Protein AF-A0A1B6NUU3-F1 (afdb_monomer)

Sequence (135 aa):
MLVIASWGSYQLFSDRASFIHIGAILGTVMVGNVFFGIMPAQRALVDCVRRGEKPGKEVAELALQAKNRSLMNNYFTLPLIFTMISNHYPMMYAHEKGWLVLVFVGVITATARHYFNQKHLGHKKPRYLVIPAIL

Mean predicted aligned error: 6.89 Å

Solvent-accessible surface area (backbone atoms only — not comparable to full-atom values): 7144 Å² total; per-residue (Å²): 108,69,61,61,52,36,52,54,30,52,77,75,37,55,50,68,53,26,41,46,51,52,26,46,53,51,50,52,53,42,50,47,39,38,65,78,36,32,49,58,26,51,52,52,51,52,53,25,56,76,69,74,45,78,74,51,72,68,52,49,51,36,42,51,53,21,48,53,44,50,53,52,40,56,40,44,48,53,38,34,52,46,33,64,56,42,75,81,37,56,90,60,27,76,49,102,61,22,51,52,49,56,42,52,51,34,52,38,38,30,36,50,42,50,37,52,57,38,43,77,72,70,46,84,58,68,65,43,57,50,57,57,72,76,107

Nearest PDB structures (foldseek):
  5eiu-assembly1_D  TM=4.416E-01  e=8.427E+00  Macaca mulatta
  5f7t-assembly4_L  TM=4.240E-01  e=8.427E+00  Macaca mulatta
  9ija-assembly1_R  TM=3.083E-01  e=4.459E+00  Homo sapiens

InterPro domains:
  IPR010389 Urate oxidase N-terminal [PF06181] (1-133)

pLDDT: mean 85.39, std 11.31, range [49.19, 97.88]

Structure (mmCIF, N/CA/C/O backbone):
data_AF-A0A1B6NUU3-F1
#
_entry.id   AF-A0A1B6NUU3-F1
#
loop_
_atom_site.group_PDB
_atom_site.id
_atom_site.type_symbol
_atom_site.label_atom_id
_atom_site.label_alt_id
_atom_site.label_comp_id
_atom_site.label_asym_id
_atom_site.label_entity_id
_atom_site.label_seq_id
_atom_site.pdbx_PDB_ins_code
_atom_site.Cartn_x
_atom_site.Cartn_y
_atom_site.Cartn_z
_atom_site.occupancy
_atom_site.B_iso_or_equiv
_atom_site.auth_seq_id
_atom_site.auth_comp_id
_atom_site.auth_asym_id
_atom_site.auth_atom_id
_atom_site.pdbx_PDB_model_num
ATOM 1 N N . MET A 1 1 ? -4.339 2.999 -11.392 1.00 60.91 1 MET A N 1
ATOM 2 C CA . MET A 1 1 ? -3.146 3.706 -10.870 1.00 60.91 1 MET A CA 1
ATOM 3 C C . MET A 1 1 ? -1.850 2.950 -11.123 1.00 60.91 1 MET A C 1
ATOM 5 O O . MET A 1 1 ? -0.994 3.519 -11.776 1.00 60.91 1 MET A O 1
ATOM 9 N N . LEU A 1 2 ? -1.707 1.690 -10.689 1.00 67.81 2 LEU A N 1
ATOM 10 C CA . LEU A 1 2 ? -0.431 0.956 -10.775 1.00 67.81 2 LEU A CA 1
ATOM 11 C C . LEU A 1 2 ? 0.120 0.819 -12.211 1.00 67.81 2 LEU A C 1
ATOM 13 O O . LEU A 1 2 ? 1.309 1.007 -12.417 1.00 67.81 2 LEU A O 1
ATOM 17 N N . VAL A 1 3 ? -0.747 0.607 -13.210 1.00 73.88 3 VAL A N 1
ATOM 18 C CA . VAL A 1 3 ? -0.364 0.548 -14.638 1.00 73.88 3 VAL A CA 1
ATOM 19 C C . VAL A 1 3 ? 0.184 1.886 -15.148 1.00 73.88 3 VAL A C 1
ATOM 21 O O . VAL A 1 3 ? 1.282 1.932 -15.686 1.00 73.88 3 VAL A O 1
ATOM 24 N N . ILE A 1 4 ? -0.552 2.982 -14.929 1.00 75.69 4 ILE A N 1
ATOM 25 C CA . ILE A 1 4 ? -0.165 4.331 -15.379 1.00 75.69 4 ILE A CA 1
ATOM 26 C C . ILE A 1 4 ? 1.120 4.785 -14.682 1.00 75.69 4 ILE A C 1
ATOM 28 O O . ILE A 1 4 ? 2.013 5.315 -15.333 1.00 75.69 4 ILE A O 1
ATOM 32 N N . ALA A 1 5 ? 1.233 4.540 -13.374 1.00 71.69 5 ALA A N 1
ATOM 33 C CA . ALA A 1 5 ? 2.426 4.877 -12.607 1.00 71.69 5 ALA A CA 1
ATOM 34 C C . ALA A 1 5 ? 3.646 4.064 -13.073 1.00 71.69 5 ALA A C 1
ATOM 36 O O . ALA A 1 5 ? 4.718 4.635 -13.243 1.00 71.69 5 ALA A O 1
ATOM 37 N N . SER A 1 6 ? 3.485 2.758 -13.324 1.00 67.50 6 SER A N 1
ATOM 38 C CA . SER A 1 6 ? 4.589 1.893 -13.771 1.00 67.50 6 SER A CA 1
ATOM 39 C C . SER A 1 6 ? 5.071 2.266 -15.171 1.00 67.50 6 SER A C 1
ATOM 41 O O . SER A 1 6 ? 6.273 2.397 -15.380 1.00 67.50 6 SER A O 1
ATOM 43 N N . TRP A 1 7 ? 4.144 2.495 -16.108 1.00 78.25 7 TRP A N 1
ATOM 44 C CA . TRP A 1 7 ? 4.480 2.950 -17.457 1.00 78.25 7 TRP A CA 1
ATOM 45 C C . TRP A 1 7 ? 5.136 4.334 -17.428 1.00 78.25 7 TRP A C 1
ATOM 47 O O . TRP A 1 7 ? 6.228 4.503 -17.957 1.00 78.25 7 TRP A O 1
ATOM 57 N N . GLY A 1 8 ? 4.525 5.304 -16.740 1.00 68.94 8 GLY A N 1
ATOM 58 C CA . GLY A 1 8 ? 5.068 6.660 -16.638 1.00 68.94 8 GLY A CA 1
ATOM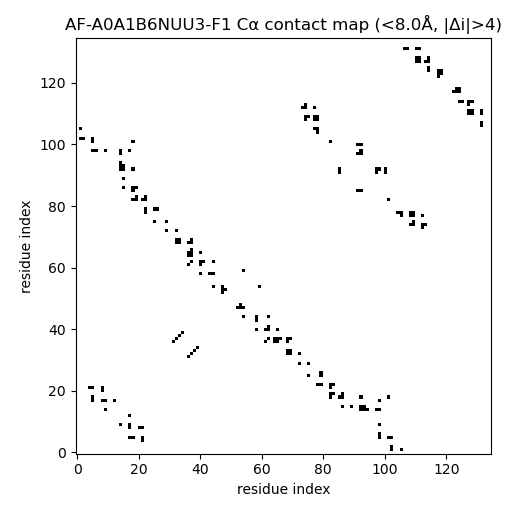 59 C C . GLY A 1 8 ? 6.452 6.702 -15.992 1.00 68.94 8 GLY A C 1
ATOM 60 O O . GLY A 1 8 ? 7.314 7.444 -16.449 1.00 68.94 8 GLY A O 1
ATOM 61 N N . SER A 1 9 ? 6.703 5.866 -14.982 1.00 65.62 9 SER A N 1
ATOM 62 C CA . SER A 1 9 ? 8.022 5.784 -14.361 1.00 65.62 9 SER A CA 1
ATOM 63 C C . SER A 1 9 ? 9.079 5.238 -15.322 1.00 65.62 9 SER A C 1
ATOM 65 O O . SER A 1 9 ? 10.160 5.810 -15.392 1.00 65.62 9 SER A O 1
ATOM 67 N N . TYR A 1 10 ? 8.763 4.195 -16.097 1.00 72.56 10 TYR A N 1
ATOM 68 C CA . TYR A 1 10 ? 9.698 3.620 -17.076 1.00 72.56 10 TYR A CA 1
ATOM 69 C C . TYR A 1 10 ? 10.051 4.581 -18.218 1.00 72.56 10 TYR A C 1
ATOM 71 O O . TYR A 1 10 ? 11.132 4.483 -18.784 1.00 72.56 10 TYR A O 1
ATOM 79 N N . GLN A 1 11 ? 9.170 5.535 -18.534 1.00 75.88 11 GLN A N 1
ATOM 80 C CA . GLN A 1 11 ? 9.451 6.574 -19.532 1.00 75.88 11 GLN A CA 1
ATOM 81 C C . GLN A 1 11 ? 10.341 7.703 -18.987 1.00 75.88 11 GLN A C 1
ATOM 83 O O . GLN A 1 11 ? 10.962 8.422 -19.766 1.00 75.88 11 GLN A O 1
ATOM 88 N N . LEU A 1 12 ? 10.374 7.893 -17.665 1.00 71.12 12 LEU A N 1
ATOM 89 C CA . LEU A 1 12 ? 11.024 9.034 -17.010 1.00 71.12 12 LEU A CA 1
ATOM 90 C C . LEU A 1 12 ? 12.313 8.660 -16.270 1.00 71.12 12 LEU A C 1
ATOM 92 O O . LEU A 1 12 ? 13.154 9.525 -16.027 1.00 71.12 12 LEU A O 1
ATOM 96 N N . PHE A 1 13 ? 12.473 7.393 -15.894 1.00 77.25 13 PHE A N 1
ATOM 97 C CA . PHE A 1 13 ? 13.545 6.917 -15.030 1.00 77.25 13 PHE A CA 1
ATOM 98 C C . PHE A 1 13 ? 14.158 5.620 -15.559 1.00 77.25 13 PHE A C 1
ATOM 100 O O . PHE A 1 13 ? 13.532 4.876 -16.306 1.00 77.25 13 PHE A O 1
ATOM 107 N N . SER A 1 14 ? 15.376 5.306 -15.108 1.00 79.75 14 SER A N 1
ATOM 108 C CA . SER A 1 14 ? 15.988 4.002 -15.376 1.00 79.75 14 SER A CA 1
ATOM 109 C C . SER A 1 14 ? 15.158 2.858 -14.781 1.00 79.75 14 SER A C 1
ATOM 111 O O . SER A 1 14 ? 14.453 3.041 -13.784 1.00 79.75 14 SER A O 1
ATOM 113 N N . ASP A 1 15 ? 15.280 1.658 -15.349 1.00 81.38 15 ASP A N 1
ATOM 114 C CA . ASP A 1 15 ? 14.506 0.471 -14.955 1.00 81.38 15 ASP A CA 1
ATOM 115 C C . ASP A 1 15 ? 14.496 0.232 -13.436 1.00 81.38 15 ASP A C 1
ATOM 117 O O . ASP A 1 15 ? 13.450 0.048 -12.808 1.00 81.38 15 ASP A O 1
ATOM 121 N N . ARG A 1 16 ? 15.680 0.323 -12.815 1.00 83.38 16 ARG A N 1
ATOM 122 C CA . ARG A 1 16 ? 15.849 0.192 -11.363 1.00 83.38 16 ARG A CA 1
ATOM 123 C C . ARG A 1 16 ? 15.140 1.308 -10.604 1.00 83.38 16 ARG A C 1
ATOM 125 O O . ARG A 1 16 ? 14.450 1.053 -9.618 1.00 83.38 16 ARG A O 1
ATOM 132 N N . ALA A 1 17 ? 15.331 2.550 -11.043 1.00 83.88 17 ALA A N 1
ATOM 133 C CA . ALA A 1 17 ? 14.714 3.701 -10.404 1.00 83.88 17 ALA A CA 1
ATOM 134 C C . ALA A 1 17 ? 13.187 3.606 -10.480 1.00 83.88 17 ALA A C 1
ATOM 136 O O . ALA A 1 17 ? 12.519 3.974 -9.516 1.00 83.88 17 ALA A O 1
ATOM 137 N N . SER A 1 18 ? 12.633 3.028 -11.545 1.00 84.00 18 SER A N 1
ATOM 138 C CA . SER A 1 18 ? 11.192 2.852 -11.675 1.00 84.00 18 SER A CA 1
ATOM 139 C C . SER A 1 18 ? 10.578 1.957 -10.605 1.00 84.00 18 SER A C 1
ATOM 141 O O . SER A 1 18 ? 9.588 2.332 -9.976 1.00 84.00 18 SER A O 1
ATOM 143 N N . PHE A 1 19 ? 11.193 0.812 -10.315 1.00 87.00 19 PHE A N 1
ATOM 144 C CA . PHE A 1 19 ? 10.726 -0.066 -9.238 1.00 87.00 19 PHE A CA 1
ATOM 145 C C . PHE A 1 19 ? 10.830 0.604 -7.862 1.00 87.00 19 PHE A C 1
ATOM 147 O O . PHE A 1 19 ? 9.905 0.493 -7.054 1.00 87.00 19 PHE A O 1
ATOM 154 N N . ILE A 1 20 ? 11.916 1.347 -7.613 1.00 89.75 20 ILE A N 1
ATOM 155 C CA . ILE A 1 20 ? 12.113 2.094 -6.362 1.00 89.75 20 ILE A CA 1
ATOM 156 C C . ILE A 1 20 ? 11.026 3.158 -6.182 1.00 89.75 20 ILE A C 1
ATOM 158 O O . ILE A 1 20 ? 10.445 3.247 -5.102 1.00 89.75 20 ILE A O 1
ATOM 162 N N . HIS A 1 21 ? 10.709 3.936 -7.221 1.00 89.69 21 HIS A N 1
ATOM 163 C CA . HIS A 1 21 ? 9.686 4.982 -7.138 1.00 89.69 21 HIS A CA 1
ATOM 164 C C . HIS A 1 21 ? 8.288 4.404 -6.914 1.00 89.69 21 HIS A C 1
ATOM 166 O O . HIS A 1 21 ? 7.531 4.937 -6.103 1.00 89.69 21 HIS A O 1
ATOM 172 N N . ILE A 1 22 ? 7.947 3.287 -7.563 1.00 88.81 22 ILE A N 1
ATOM 173 C CA . ILE A 1 22 ? 6.661 2.621 -7.320 1.00 88.81 22 ILE A CA 1
ATOM 174 C C . ILE A 1 22 ? 6.582 2.095 -5.887 1.00 88.81 22 ILE A C 1
ATOM 176 O O . ILE A 1 22 ? 5.574 2.325 -5.213 1.00 88.81 22 ILE A O 1
ATOM 180 N N . GLY A 1 23 ? 7.648 1.462 -5.391 1.00 91.31 23 GLY A N 1
ATOM 181 C CA . GLY A 1 23 ? 7.736 1.048 -3.991 1.00 91.31 23 GLY A CA 1
ATOM 182 C C . GLY A 1 23 ? 7.597 2.227 -3.026 1.00 91.31 23 GLY A C 1
ATOM 183 O O . GLY A 1 23 ? 6.824 2.156 -2.070 1.00 91.31 23 GLY A O 1
ATOM 184 N N . ALA A 1 24 ? 8.264 3.347 -3.312 1.00 93.00 24 ALA A N 1
ATOM 185 C CA . ALA A 1 24 ? 8.169 4.565 -2.516 1.00 93.00 24 ALA A CA 1
ATOM 186 C C . ALA A 1 24 ? 6.738 5.122 -2.490 1.00 93.00 24 ALA A C 1
ATOM 188 O O . ALA A 1 24 ? 6.219 5.384 -1.410 1.00 93.00 24 ALA A O 1
ATOM 189 N N . ILE A 1 25 ? 6.056 5.217 -3.637 1.00 92.94 25 ILE A N 1
ATOM 190 C CA . ILE A 1 25 ? 4.660 5.680 -3.714 1.00 92.94 25 ILE A CA 1
ATOM 191 C C . ILE A 1 25 ? 3.739 4.781 -2.880 1.00 92.94 25 ILE A C 1
ATOM 193 O O .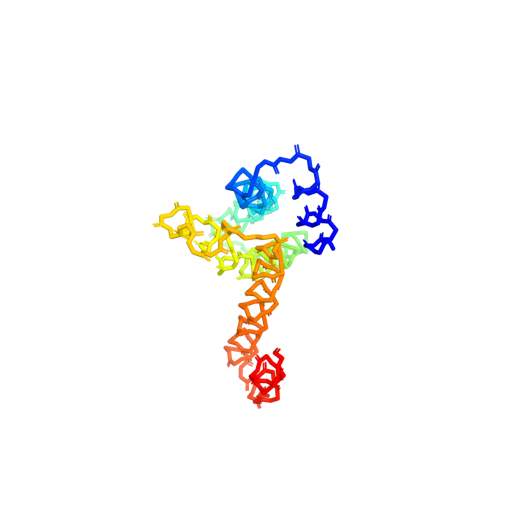 ILE A 1 25 ? 2.943 5.285 -2.082 1.00 92.94 25 ILE A O 1
ATOM 197 N N . LEU A 1 26 ? 3.853 3.456 -3.031 1.00 92.94 26 LEU A N 1
ATOM 198 C CA . LEU A 1 26 ? 3.063 2.500 -2.249 1.00 92.94 26 LEU A CA 1
ATOM 199 C C . LEU A 1 26 ? 3.323 2.669 -0.747 1.00 92.94 26 LEU A C 1
ATOM 201 O O . LEU A 1 26 ? 2.374 2.774 0.033 1.00 92.94 26 LEU A O 1
ATOM 205 N N . GLY A 1 27 ? 4.594 2.756 -0.350 1.00 94.88 27 GLY A N 1
ATOM 206 C CA . GLY A 1 27 ? 5.006 2.971 1.035 1.00 94.88 27 GLY A CA 1
ATOM 207 C C . GLY A 1 27 ? 4.472 4.282 1.613 1.00 94.88 27 GLY A C 1
ATOM 208 O O . GLY A 1 27 ? 3.893 4.284 2.699 1.00 94.88 27 GLY A O 1
ATOM 209 N N . THR A 1 28 ? 4.577 5.387 0.875 1.00 96.50 28 THR A N 1
ATOM 210 C CA . THR A 1 28 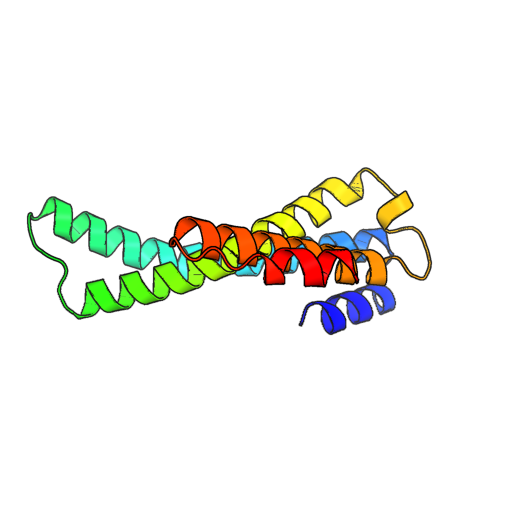? 4.067 6.700 1.291 1.00 96.50 28 THR A CA 1
ATOM 211 C C . THR A 1 28 ? 2.557 6.675 1.504 1.00 96.50 28 THR A C 1
ATOM 213 O O . THR A 1 28 ? 2.079 7.153 2.534 1.00 96.50 28 THR A O 1
ATOM 216 N N . VAL A 1 29 ? 1.794 6.071 0.587 1.00 95.62 29 VAL A N 1
ATOM 217 C CA . VAL A 1 29 ? 0.339 5.918 0.752 1.00 95.62 29 VAL A CA 1
ATOM 218 C C . VAL A 1 29 ? 0.021 5.061 1.981 1.00 95.62 29 VAL A C 1
ATOM 220 O O . VAL A 1 29 ? -0.866 5.414 2.763 1.00 95.62 29 VAL A O 1
ATOM 223 N N . MET A 1 30 ? 0.761 3.967 2.196 1.00 96.94 30 MET A N 1
ATOM 224 C CA . MET A 1 30 ? 0.570 3.100 3.362 1.00 96.94 30 MET A CA 1
ATOM 225 C C . MET A 1 30 ? 0.829 3.830 4.681 1.00 96.94 30 MET A C 1
ATOM 227 O O . MET A 1 30 ? 0.008 3.728 5.599 1.00 96.94 30 MET A O 1
ATOM 231 N N . VAL A 1 31 ? 1.920 4.592 4.769 1.00 97.44 31 VAL A N 1
ATOM 232 C CA . VAL A 1 31 ? 2.252 5.410 5.943 1.00 97.44 31 VAL A CA 1
ATOM 233 C C . VAL A 1 31 ? 1.207 6.505 6.153 1.00 97.44 31 VAL A C 1
ATOM 235 O O . VAL A 1 31 ? 0.731 6.678 7.274 1.00 97.44 31 VAL A O 1
ATOM 238 N N . GLY A 1 32 ? 0.768 7.184 5.089 1.00 97.25 32 GLY A N 1
ATOM 239 C CA . GLY A 1 32 ? -0.291 8.193 5.163 1.00 97.25 32 GLY A CA 1
ATOM 240 C C . GLY A 1 32 ? -1.607 7.631 5.710 1.00 97.25 32 GLY A C 1
ATOM 241 O O . GLY A 1 32 ? -2.234 8.236 6.579 1.00 97.25 32 GLY A O 1
ATOM 242 N N . ASN A 1 33 ? -2.001 6.428 5.287 1.00 97.25 33 ASN A N 1
ATOM 243 C CA . ASN A 1 33 ? -3.175 5.746 5.837 1.00 97.25 33 ASN A CA 1
ATOM 244 C C . ASN A 1 33 ? -3.060 5.459 7.333 1.00 97.25 33 ASN A C 1
ATOM 246 O O . ASN A 1 33 ? -4.052 5.584 8.058 1.00 97.25 33 ASN A O 1
ATOM 250 N N . VAL A 1 34 ? -1.866 5.073 7.787 1.00 97.75 34 VAL A N 1
ATOM 251 C CA . VAL A 1 34 ? -1.607 4.815 9.204 1.00 97.75 34 VAL A CA 1
ATOM 252 C C . VAL A 1 34 ? -1.676 6.111 9.997 1.00 97.75 34 VAL A C 1
ATOM 254 O O . VAL A 1 34 ? -2.433 6.193 10.962 1.00 97.75 34 VAL A O 1
ATOM 257 N N . PHE A 1 35 ? -0.933 7.126 9.567 1.00 97.88 35 PHE A N 1
ATOM 258 C CA . PHE A 1 35 ? -0.764 8.368 10.309 1.00 97.88 35 PHE A CA 1
ATOM 259 C C . PHE A 1 35 ? -2.060 9.186 10.400 1.00 97.88 35 PHE A C 1
ATOM 261 O O . PHE A 1 35 ? -2.432 9.613 11.490 1.00 97.88 35 PHE A O 1
ATOM 268 N N . PHE A 1 36 ? -2.780 9.354 9.286 1.00 96.38 36 PHE A N 1
ATOM 269 C CA . PHE A 1 36 ? -3.974 10.208 9.230 1.00 96.38 36 PHE A CA 1
ATOM 270 C C . PHE A 1 36 ? -5.291 9.481 9.527 1.00 96.38 36 PHE A C 1
ATOM 272 O O . PHE A 1 36 ? -6.300 10.136 9.763 1.00 96.38 36 PHE A O 1
ATOM 279 N N . GLY A 1 37 ? -5.320 8.146 9.480 1.00 95.31 37 GLY A N 1
ATOM 280 C CA . GLY A 1 37 ? -6.558 7.375 9.635 1.00 95.31 37 GLY A CA 1
ATOM 281 C C . GLY A 1 37 ? -6.514 6.363 10.772 1.00 95.31 37 GLY A C 1
ATOM 282 O O . GLY A 1 37 ? -7.319 6.429 11.698 1.00 95.31 37 GLY A O 1
ATOM 283 N N . ILE A 1 38 ? -5.575 5.416 10.709 1.00 97.50 38 ILE A N 1
ATOM 284 C CA . ILE A 1 38 ? -5.547 4.276 11.640 1.00 97.50 38 ILE A CA 1
ATOM 285 C C . ILE A 1 38 ? -5.146 4.718 13.051 1.00 97.50 38 ILE A C 1
ATOM 287 O O . ILE A 1 38 ? -5.816 4.353 14.013 1.00 97.50 38 ILE A O 1
ATOM 291 N N . MET A 1 39 ? -4.096 5.531 13.185 1.00 97.75 39 MET A N 1
ATOM 292 C CA . MET A 1 39 ? -3.578 5.973 14.484 1.00 97.75 39 MET A CA 1
ATOM 293 C C . MET A 1 39 ? -4.5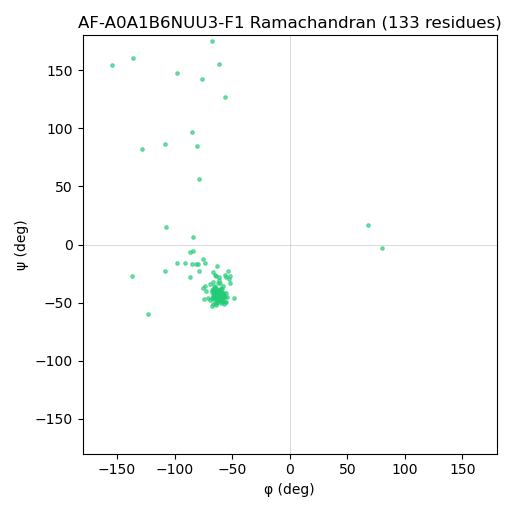83 6.812 15.292 1.00 97.75 39 MET A C 1
ATOM 295 O O . MET A 1 39 ? -4.765 6.505 16.472 1.00 97.75 39 MET A O 1
ATOM 299 N N . PRO A 1 40 ? -5.270 7.824 14.719 1.00 96.69 40 PRO A N 1
ATOM 300 C CA . PRO A 1 40 ? -6.305 8.566 15.440 1.00 96.69 40 PRO A CA 1
ATOM 301 C C . PRO A 1 40 ? -7.451 7.669 15.924 1.00 96.69 40 PRO A C 1
ATOM 303 O O . PRO A 1 40 ? -7.819 7.724 17.096 1.00 96.69 40 PRO A O 1
ATOM 306 N N . ALA A 1 41 ? -7.958 6.785 15.058 1.00 96.94 41 ALA A N 1
ATOM 307 C CA . ALA A 1 41 ? -9.025 5.853 15.418 1.00 96.94 41 ALA A CA 1
ATOM 308 C C . ALA A 1 41 ? -8.589 4.877 16.524 1.00 96.94 41 ALA A C 1
ATOM 310 O O . ALA A 1 41 ? -9.341 4.613 17.460 1.00 96.94 41 ALA A O 1
ATOM 311 N N . GLN A 1 42 ? -7.357 4.366 16.447 1.00 96.75 42 GLN A N 1
ATOM 312 C CA . GLN A 1 42 ? -6.814 3.448 17.443 1.00 96.75 42 GLN A CA 1
ATOM 313 C C . GLN A 1 42 ? -6.624 4.129 18.803 1.00 96.75 42 GLN A C 1
ATOM 315 O O . GLN A 1 42 ? -6.951 3.524 19.822 1.00 96.75 42 GLN A O 1
ATOM 320 N N . ARG A 1 43 ? -6.160 5.386 18.837 1.00 97.25 43 ARG A N 1
ATOM 321 C CA . ARG A 1 43 ? -6.078 6.176 20.079 1.00 97.25 43 ARG A CA 1
ATOM 322 C C . ARG A 1 43 ? -7.460 6.368 20.705 1.00 97.25 43 ARG A C 1
ATOM 324 O O . ARG A 1 43 ? -7.634 6.026 21.8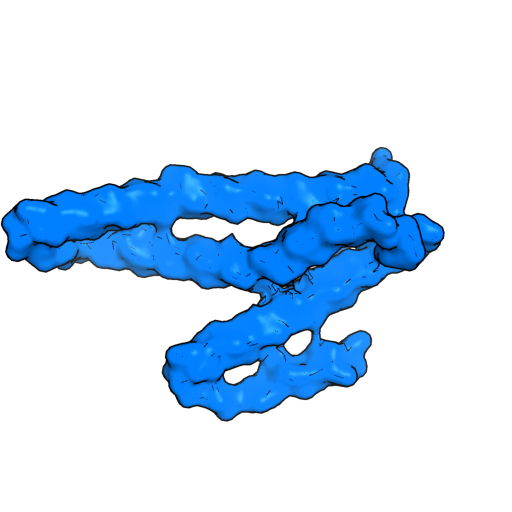68 1.00 97.25 43 ARG A O 1
ATOM 331 N N . ALA A 1 44 ? -8.453 6.781 19.913 1.00 96.06 44 ALA A N 1
ATOM 332 C CA . ALA A 1 44 ? -9.825 6.963 20.391 1.00 96.06 44 ALA A CA 1
ATOM 333 C C . ALA A 1 44 ? -10.431 5.669 20.972 1.00 96.06 44 ALA A C 1
ATOM 335 O O . ALA A 1 44 ? -11.050 5.696 22.036 1.00 96.06 44 ALA A O 1
ATOM 336 N N . LEU A 1 45 ? -10.206 4.521 20.320 1.00 95.81 45 LEU A N 1
ATOM 337 C CA . LEU A 1 45 ? -10.642 3.215 20.827 1.00 95.81 45 LEU A CA 1
ATOM 338 C C . LEU A 1 45 ? -9.953 2.843 22.147 1.00 95.81 45 LEU A C 1
ATOM 340 O O . LEU A 1 45 ? -10.622 2.400 23.080 1.00 95.81 45 LEU A O 1
ATOM 344 N N . VAL A 1 46 ? -8.632 3.030 22.238 1.00 96.69 46 VAL A N 1
ATOM 345 C CA . VAL A 1 46 ? -7.867 2.763 23.467 1.00 96.69 46 VAL A CA 1
ATOM 346 C C . VAL A 1 46 ? -8.350 3.653 24.613 1.00 96.69 46 VAL A C 1
ATOM 348 O O . VAL A 1 46 ? -8.483 3.170 25.736 1.00 96.69 46 VAL A O 1
ATOM 351 N N . ASP A 1 47 ? -8.681 4.915 24.345 1.00 97.19 47 ASP A N 1
ATOM 352 C CA . ASP A 1 47 ? -9.186 5.840 25.362 1.00 97.19 47 ASP A CA 1
ATOM 353 C C . ASP A 1 47 ? -10.597 5.475 25.850 1.00 97.19 47 ASP A C 1
ATOM 355 O O . ASP A 1 47 ? -10.897 5.645 27.032 1.00 97.19 47 ASP A O 1
ATOM 359 N N . CYS A 1 48 ? -11.472 4.939 24.990 1.00 95.56 48 CYS A N 1
ATOM 360 C CA . CYS A 1 48 ? -12.752 4.362 25.428 1.00 95.56 48 CYS A CA 1
ATOM 361 C C . CYS A 1 48 ? -12.534 3.152 26.349 1.00 95.56 48 CYS A C 1
ATOM 363 O O . CYS A 1 48 ? -13.112 3.094 27.433 1.00 95.56 48 CYS A O 1
ATOM 365 N N . VAL A 1 49 ? -11.640 2.229 25.969 1.00 95.56 49 VAL A N 1
ATOM 366 C CA . VAL A 1 49 ? -11.314 1.044 26.785 1.00 95.56 49 VAL A CA 1
ATOM 367 C C . VAL A 1 49 ? -10.732 1.445 28.141 1.00 95.56 49 VAL A C 1
ATOM 369 O O . VAL A 1 49 ? -11.137 0.895 29.162 1.00 95.56 49 VAL A O 1
ATOM 372 N N . ARG A 1 50 ? -9.835 2.438 28.178 1.00 96.69 50 ARG A N 1
ATOM 373 C CA . ARG A 1 50 ? -9.256 2.973 29.424 1.00 96.69 50 ARG A CA 1
ATOM 374 C C . ARG A 1 50 ? -10.301 3.568 30.363 1.00 96.69 50 ARG A C 1
ATOM 376 O O . ARG A 1 50 ? -10.140 3.471 31.573 1.00 96.69 50 ARG A O 1
ATOM 383 N N . ARG A 1 51 ? -11.358 4.165 29.811 1.00 96.00 51 ARG A N 1
ATOM 384 C CA . ARG A 1 51 ? -12.491 4.715 30.571 1.00 96.00 51 ARG A CA 1
ATOM 385 C C . ARG A 1 51 ? -13.546 3.666 30.937 1.00 96.00 51 ARG A C 1
ATOM 387 O O . ARG A 1 51 ? -14.484 3.987 31.653 1.00 96.00 51 ARG A O 1
ATOM 394 N N . GLY A 1 52 ? -13.414 2.425 30.461 1.00 95.00 52 GLY A N 1
ATOM 395 C CA . GLY A 1 52 ? -14.441 1.391 30.629 1.00 95.00 52 GLY A CA 1
ATOM 396 C C . GLY A 1 52 ? -15.723 1.671 29.836 1.00 95.00 52 GLY A C 1
ATOM 397 O O . GLY A 1 52 ? -16.767 1.082 30.108 1.00 95.00 52 GLY A O 1
ATOM 398 N N . GLU A 1 53 ? -15.657 2.566 28.851 1.00 94.19 53 GLU A N 1
ATOM 399 C CA . GLU A 1 53 ? -16.796 3.006 28.054 1.00 94.19 53 GLU A CA 1
ATOM 400 C C . GLU A 1 53 ? -16.857 2.254 26.724 1.00 94.19 53 GLU A C 1
ATOM 402 O O . GLU A 1 53 ? -15.841 1.907 26.112 1.00 94.19 53 GLU A O 1
ATOM 407 N N . LYS A 1 54 ? -18.076 2.034 26.226 1.00 92.88 54 LYS A N 1
ATOM 408 C CA . LYS A 1 54 ? -18.263 1.530 24.864 1.00 92.88 54 LYS A CA 1
ATOM 409 C C . LYS A 1 54 ? -18.037 2.667 23.859 1.00 92.88 54 LYS A C 1
ATOM 411 O O . LYS A 1 54 ? -18.470 3.787 24.123 1.00 92.88 54 LYS A O 1
ATOM 416 N N . PRO A 1 55 ? -17.419 2.396 22.694 1.00 91.88 55 PRO A N 1
ATOM 417 C CA . PRO A 1 55 ? -17.247 3.403 21.654 1.00 91.88 55 PRO A CA 1
ATOM 418 C C . PRO A 1 55 ? -18.593 4.009 21.237 1.00 91.88 55 PRO A C 1
ATOM 420 O O . PRO A 1 55 ? -19.521 3.281 20.880 1.00 91.88 55 PRO A O 1
ATOM 423 N N . GLY A 1 56 ? -18.689 5.339 21.268 1.00 94.31 56 GLY A N 1
ATOM 424 C CA . GLY A 1 56 ? -19.819 6.066 20.689 1.00 94.31 56 GLY A CA 1
ATOM 425 C C . GLY A 1 56 ? -19.853 5.955 19.159 1.00 94.31 56 GLY A C 1
ATOM 426 O O . GLY A 1 56 ? -18.934 5.414 18.540 1.00 94.31 56 GLY A O 1
ATOM 427 N N . LYS A 1 57 ? -20.903 6.504 18.532 1.00 94.44 57 LYS A N 1
ATOM 428 C CA . LYS A 1 57 ? -21.097 6.451 17.067 1.00 94.44 57 LYS A CA 1
ATOM 429 C C . LYS A 1 57 ? -19.891 6.995 16.291 1.00 94.44 57 LYS A C 1
ATOM 431 O O . LYS A 1 57 ? -19.409 6.331 15.383 1.00 94.44 57 LYS A O 1
ATOM 436 N N . GLU A 1 58 ? -19.356 8.138 16.711 1.00 93.56 58 GLU A N 1
ATOM 437 C CA . GLU A 1 58 ? -18.209 8.785 16.064 1.00 93.56 58 GLU A CA 1
ATOM 438 C C . GLU A 1 58 ? -16.940 7.914 16.102 1.00 93.56 58 GLU A C 1
ATOM 440 O O . GLU A 1 58 ? -16.288 7.691 15.083 1.00 93.56 58 GLU A O 1
ATOM 445 N N . VAL A 1 59 ? -16.618 7.332 17.264 1.00 93.81 59 VAL A N 1
ATOM 446 C CA . VAL A 1 59 ? -15.452 6.442 17.412 1.00 93.81 59 VAL A C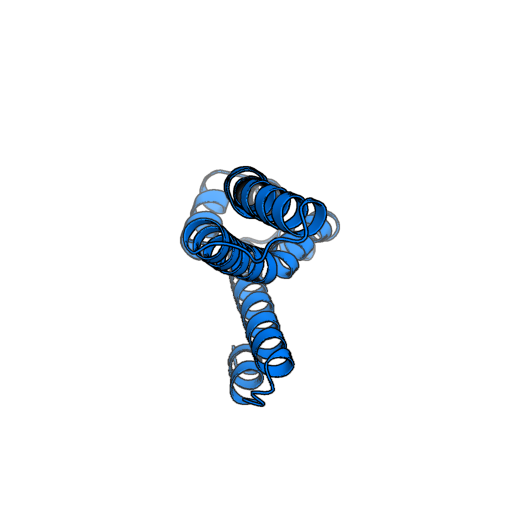A 1
ATOM 447 C C . VAL A 1 59 ? -15.637 5.158 16.597 1.00 93.81 59 VAL A C 1
ATOM 449 O O . VAL A 1 59 ? -14.678 4.651 16.012 1.00 93.81 59 VAL A O 1
ATOM 452 N N . ALA A 1 60 ? -16.865 4.640 16.510 1.00 92.56 60 ALA A N 1
ATOM 453 C CA . ALA A 1 60 ? -17.182 3.481 15.680 1.00 92.56 60 ALA A CA 1
ATOM 454 C C . ALA A 1 60 ? -17.023 3.775 14.175 1.00 92.56 60 ALA A C 1
ATOM 456 O O . ALA A 1 60 ? -16.492 2.938 13.440 1.00 92.56 60 ALA A O 1
ATOM 457 N N . GLU A 1 61 ? -17.420 4.962 13.715 1.00 94.50 61 GLU A N 1
ATOM 458 C CA . GLU A 1 61 ? -17.216 5.402 12.329 1.00 94.50 61 GLU A CA 1
ATOM 459 C C . GLU A 1 61 ? -15.727 5.555 11.995 1.00 94.50 61 GLU A C 1
ATOM 461 O O . GLU A 1 61 ? -15.266 5.021 10.979 1.00 94.50 61 GLU A O 1
ATOM 466 N N . LEU A 1 62 ? -14.947 6.186 12.881 1.00 93.88 62 LEU A N 1
ATOM 467 C CA . LEU A 1 62 ? -13.488 6.272 12.747 1.00 93.88 62 LEU A CA 1
ATOM 468 C C . LEU A 1 62 ? -12.846 4.880 12.674 1.00 93.88 62 LEU A C 1
ATOM 470 O O . LEU A 1 62 ? -12.000 4.624 11.813 1.00 93.88 62 LEU A O 1
ATOM 474 N N . ALA A 1 63 ? -13.278 3.952 13.530 1.00 93.38 63 ALA A N 1
ATOM 475 C CA . ALA A 1 63 ? -12.796 2.574 13.528 1.00 93.38 63 ALA A CA 1
ATOM 476 C C . ALA A 1 63 ? -13.120 1.843 12.214 1.00 93.38 63 ALA A C 1
ATOM 478 O O . ALA A 1 63 ? -12.284 1.099 11.690 1.00 93.38 63 ALA A O 1
ATOM 479 N N . LEU A 1 64 ? -14.304 2.075 11.638 1.00 94.00 64 LEU A N 1
ATOM 480 C CA . LEU A 1 64 ? -14.690 1.493 10.353 1.00 94.00 64 L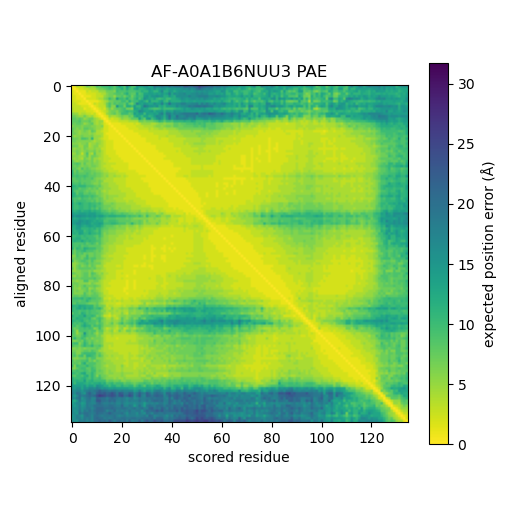EU A CA 1
ATOM 481 C C . LEU A 1 64 ? -13.833 2.038 9.201 1.00 94.00 64 LEU A C 1
ATOM 483 O O . LEU A 1 64 ? -13.355 1.270 8.361 1.00 94.00 64 LEU A O 1
ATOM 487 N N . GLN A 1 65 ? -13.582 3.347 9.178 1.00 93.25 65 GLN A N 1
ATOM 488 C CA . GLN A 1 65 ? -12.694 3.957 8.187 1.00 93.25 65 GLN A CA 1
ATOM 489 C C . GLN A 1 65 ? -11.253 3.447 8.331 1.00 93.25 65 GLN A C 1
ATOM 491 O O . GLN A 1 65 ? -10.612 3.096 7.334 1.00 93.25 65 GLN A O 1
ATOM 496 N N . ALA A 1 66 ? -10.756 3.336 9.564 1.00 95.88 66 ALA A N 1
ATOM 497 C CA . ALA A 1 66 ? -9.447 2.763 9.859 1.00 95.88 66 ALA A CA 1
ATOM 498 C C . ALA A 1 66 ? -9.342 1.304 9.393 1.00 95.88 66 ALA A C 1
ATOM 500 O O . ALA A 1 66 ? -8.332 0.922 8.797 1.00 95.88 66 ALA A O 1
ATOM 501 N N . LYS A 1 67 ? -10.401 0.502 9.567 1.00 93.88 67 LYS A N 1
ATOM 502 C CA . LYS A 1 67 ? -10.472 -0.863 9.028 1.00 93.88 67 LYS A CA 1
ATOM 503 C C . LYS A 1 67 ? -10.337 -0.871 7.505 1.00 93.88 67 LYS A C 1
ATOM 505 O O . LYS A 1 67 ? -9.545 -1.653 6.984 1.00 93.88 67 LYS A O 1
ATOM 510 N N . ASN A 1 68 ? -11.051 -0.004 6.787 1.00 93.44 68 ASN A N 1
ATOM 511 C CA . ASN A 1 68 ? -10.963 0.064 5.323 1.00 93.44 68 ASN A CA 1
ATOM 512 C C . ASN A 1 68 ? -9.555 0.452 4.845 1.00 93.44 68 ASN A C 1
ATOM 514 O O . ASN A 1 68 ? -9.025 -0.158 3.916 1.00 93.44 68 ASN A O 1
ATOM 518 N N . ARG A 1 69 ? -8.907 1.406 5.521 1.00 95.19 69 ARG A N 1
ATOM 519 C CA . ARG A 1 69 ? -7.513 1.791 5.242 1.00 95.19 69 ARG A CA 1
ATOM 520 C C . ARG A 1 69 ? -6.527 0.661 5.534 1.00 95.19 69 ARG A C 1
ATOM 522 O O . ARG A 1 69 ? -5.624 0.421 4.738 1.00 95.19 69 ARG A O 1
ATOM 529 N N . SER A 1 70 ? -6.726 -0.066 6.633 1.00 94.56 70 SER A N 1
ATOM 530 C CA . SER A 1 70 ? -5.925 -1.247 6.973 1.00 94.56 70 SER A CA 1
ATOM 531 C C . SER A 1 70 ? -6.090 -2.352 5.926 1.00 94.56 70 SER A C 1
ATOM 533 O O . SER A 1 70 ? -5.099 -2.904 5.453 1.00 94.56 70 SER A O 1
ATOM 535 N N . LEU A 1 71 ? -7.322 -2.603 5.466 1.00 92.31 71 LEU A N 1
ATOM 536 C CA . LEU A 1 71 ? -7.586 -3.523 4.358 1.00 92.31 71 LEU A CA 1
ATOM 537 C C . LEU A 1 71 ? -6.866 -3.086 3.080 1.00 92.31 71 LEU A C 1
ATOM 539 O O . LEU A 1 71 ? -6.262 -3.928 2.423 1.00 92.31 71 LEU A O 1
ATOM 543 N N . MET A 1 72 ? -6.873 -1.796 2.746 1.00 91.62 72 MET A N 1
ATOM 544 C CA . MET A 1 72 ? -6.146 -1.280 1.584 1.00 91.62 72 MET A CA 1
ATOM 545 C C . MET A 1 72 ? -4.626 -1.477 1.713 1.00 91.62 72 MET A C 1
ATOM 547 O O . MET A 1 72 ? -4.006 -2.041 0.814 1.00 91.62 72 MET A O 1
ATOM 551 N N . ASN A 1 73 ? -4.032 -1.116 2.855 1.00 94.81 73 ASN A N 1
ATOM 552 C CA . ASN A 1 73 ? -2.610 -1.359 3.136 1.00 94.81 73 ASN A CA 1
ATOM 553 C C . ASN A 1 73 ? -2.250 -2.847 3.049 1.00 94.81 73 ASN A C 1
ATOM 555 O O . ASN A 1 73 ? -1.174 -3.224 2.580 1.00 94.81 73 ASN A O 1
ATOM 559 N N . ASN A 1 74 ? -3.177 -3.703 3.460 1.00 93.19 74 ASN A N 1
ATOM 560 C CA . ASN A 1 74 ? -3.007 -5.137 3.400 1.00 93.19 74 ASN A CA 1
ATOM 561 C C . ASN A 1 74 ? -2.900 -5.652 1.950 1.00 93.19 74 ASN A C 1
ATOM 563 O O . ASN A 1 74 ? -2.095 -6.542 1.688 1.00 93.19 74 ASN A O 1
ATOM 567 N N . TYR A 1 75 ? -3.637 -5.066 0.995 1.00 90.75 75 TYR A N 1
ATOM 568 C CA . TYR A 1 75 ? -3.465 -5.357 -0.438 1.00 90.75 75 TYR A CA 1
ATOM 569 C C . TYR A 1 75 ? -2.115 -4.890 -0.986 1.00 90.75 75 TYR A C 1
ATOM 571 O O . TYR A 1 75 ? -1.570 -5.537 -1.874 1.00 90.75 75 TYR A O 1
ATOM 579 N N . PHE A 1 76 ? -1.566 -3.794 -0.457 1.00 92.12 76 PHE A N 1
ATOM 580 C CA . PHE A 1 76 ? -0.293 -3.230 -0.917 1.00 92.12 76 PHE A CA 1
ATOM 581 C C . PHE A 1 76 ? 0.938 -3.916 -0.333 1.00 92.12 76 PHE A C 1
ATOM 583 O O . PHE A 1 76 ? 2.018 -3.784 -0.895 1.00 92.12 76 PHE A O 1
ATOM 590 N N . THR A 1 77 ? 0.789 -4.686 0.746 1.00 93.00 77 THR A N 1
ATOM 591 C CA . THR A 1 77 ? 1.926 -5.286 1.460 1.00 93.00 77 THR A CA 1
ATOM 592 C C . THR A 1 77 ? 2.770 -6.190 0.559 1.00 93.00 77 THR A C 1
ATOM 594 O O . THR A 1 77 ? 3.986 -6.039 0.511 1.00 93.00 77 THR A O 1
ATOM 597 N N . LEU A 1 78 ? 2.144 -7.106 -0.187 1.00 92.31 78 LEU A N 1
ATOM 598 C CA . LEU A 1 78 ? 2.875 -8.025 -1.066 1.00 92.31 78 LEU A CA 1
ATOM 599 C C . LEU A 1 78 ? 3.511 -7.315 -2.282 1.00 92.31 78 LEU A C 1
ATOM 601 O O . LEU A 1 78 ? 4.706 -7.523 -2.497 1.00 92.31 78 LEU A O 1
ATOM 605 N N . PRO A 1 79 ? 2.798 -6.443 -3.030 1.00 90.75 79 PRO A N 1
ATOM 606 C CA . PRO A 1 79 ? 3.423 -5.607 -4.056 1.00 90.75 79 PRO A CA 1
ATOM 607 C C . PRO A 1 79 ? 4.588 -4.754 -3.530 1.00 90.75 79 PRO A C 1
ATOM 609 O O . PRO A 1 79 ? 5.625 -4.664 -4.181 1.00 90.75 79 PRO A O 1
ATOM 612 N N . LEU A 1 80 ? 4.449 -4.150 -2.345 1.00 92.81 80 LEU A N 1
ATOM 613 C CA . LEU A 1 80 ? 5.493 -3.317 -1.750 1.00 92.81 80 LEU A CA 1
ATOM 614 C C . LEU A 1 80 ? 6.739 -4.147 -1.424 1.00 92.81 80 LEU A C 1
ATOM 616 O O . LEU A 1 80 ? 7.836 -3.794 -1.850 1.00 92.81 80 LEU A O 1
ATOM 620 N N . ILE A 1 81 ? 6.581 -5.278 -0.732 1.00 92.94 81 ILE A N 1
ATOM 621 C CA . ILE A 1 81 ? 7.705 -6.174 -0.419 1.00 92.94 81 ILE A CA 1
ATOM 622 C C . ILE A 1 81 ? 8.407 -6.624 -1.703 1.00 92.94 81 ILE A C 1
ATOM 624 O O . ILE A 1 81 ? 9.636 -6.621 -1.762 1.00 92.94 81 ILE A O 1
ATOM 628 N N . PHE A 1 82 ? 7.641 -6.942 -2.749 1.00 91.69 82 PHE A N 1
ATOM 629 C CA . PHE A 1 82 ? 8.202 -7.272 -4.053 1.00 91.69 82 PHE A CA 1
ATOM 630 C C . PHE A 1 82 ? 9.101 -6.150 -4.591 1.00 91.69 82 PHE A C 1
ATOM 632 O O . PHE A 1 82 ? 10.245 -6.427 -4.941 1.00 91.69 82 PHE A O 1
ATOM 639 N N . THR A 1 83 ? 8.645 -4.892 -4.581 1.00 90.69 83 THR A N 1
ATOM 640 C CA . THR A 1 83 ? 9.465 -3.751 -5.039 1.00 90.69 83 THR A CA 1
ATOM 641 C C . THR A 1 83 ? 10.719 -3.506 -4.197 1.00 90.69 83 THR A C 1
ATOM 643 O O . THR A 1 83 ? 11.710 -2.984 -4.704 1.00 90.69 83 THR A O 1
ATOM 646 N N . MET A 1 84 ? 10.712 -3.881 -2.914 1.00 92.69 84 MET A N 1
ATOM 647 C CA . MET A 1 84 ? 11.889 -3.754 -2.051 1.00 92.69 84 MET A CA 1
ATOM 648 C C . MET A 1 84 ? 12.933 -4.819 -2.400 1.00 92.69 84 MET A C 1
ATOM 650 O O . MET A 1 84 ? 14.105 -4.494 -2.592 1.00 92.69 84 MET A O 1
ATOM 654 N N . ILE A 1 85 ? 12.493 -6.073 -2.541 1.00 91.19 85 ILE A N 1
ATOM 655 C CA . ILE A 1 85 ? 13.358 -7.226 -2.821 1.00 91.19 85 ILE A CA 1
ATOM 656 C C . ILE A 1 85 ? 13.860 -7.215 -4.268 1.00 91.19 85 ILE A C 1
ATOM 658 O O . ILE A 1 85 ? 15.009 -7.581 -4.515 1.00 91.19 85 ILE A O 1
ATOM 662 N N . SER A 1 86 ? 13.042 -6.764 -5.225 1.00 87.62 86 SER A N 1
ATOM 663 C CA . SER A 1 86 ? 13.376 -6.767 -6.655 1.00 87.62 86 SER A CA 1
ATOM 664 C C . SER A 1 86 ? 14.681 -6.036 -6.961 1.00 87.62 86 SER A C 1
ATOM 666 O O . SER A 1 86 ? 15.372 -6.419 -7.896 1.00 87.62 86 SER A O 1
ATOM 668 N N . ASN A 1 87 ? 15.070 -5.043 -6.152 1.00 85.56 87 ASN A N 1
ATOM 669 C CA . ASN A 1 87 ? 16.335 -4.315 -6.296 1.00 85.56 87 ASN A CA 1
ATOM 670 C C . ASN A 1 87 ? 17.578 -5.216 -6.269 1.00 85.56 87 ASN A C 1
ATOM 672 O O . ASN A 1 87 ? 18.593 -4.852 -6.863 1.00 85.56 87 ASN A O 1
ATOM 676 N N . HIS A 1 88 ? 17.496 -6.377 -5.617 1.00 88.69 88 HIS A N 1
ATOM 677 C CA . HIS A 1 88 ? 18.574 -7.364 -5.541 1.00 88.69 88 HIS A CA 1
ATOM 678 C C . HIS A 1 88 ? 18.590 -8.348 -6.721 1.00 88.69 88 HIS A C 1
ATOM 680 O O . HIS A 1 88 ? 19.535 -9.120 -6.851 1.00 88.69 88 HIS A O 1
ATOM 686 N N . TYR A 1 89 ? 17.582 -8.308 -7.597 1.00 88.06 89 TYR A N 1
ATOM 687 C CA . TYR A 1 89 ? 17.424 -9.228 -8.722 1.00 88.06 89 TYR A CA 1
ATOM 688 C C . TYR A 1 89 ? 17.213 -8.442 -10.023 1.00 88.06 89 TYR A C 1
ATOM 690 O O . TYR A 1 89 ? 16.073 -8.290 -10.466 1.00 88.06 89 TYR A O 1
ATOM 698 N N . PRO A 1 90 ? 18.292 -7.955 -10.670 1.00 84.00 90 PRO A N 1
ATOM 699 C CA . PRO A 1 90 ? 18.200 -7.168 -11.902 1.00 84.00 90 PRO A CA 1
ATOM 700 C C . PRO A 1 90 ? 17.383 -7.832 -13.013 1.00 84.00 90 PRO A C 1
ATOM 702 O O . PRO A 1 90 ? 16.701 -7.136 -13.754 1.00 84.00 90 PRO A O 1
ATOM 705 N N . MET A 1 91 ? 17.356 -9.168 -13.073 1.00 85.06 91 MET A N 1
ATOM 706 C CA . MET A 1 91 ? 16.509 -9.938 -13.995 1.00 85.06 91 MET A CA 1
ATOM 707 C C . MET A 1 91 ? 15.020 -9.541 -13.948 1.00 85.06 91 MET A C 1
ATOM 709 O O . MET A 1 91 ? 14.326 -9.693 -14.945 1.00 85.06 91 MET A O 1
ATOM 713 N N . MET A 1 92 ? 14.529 -9.016 -12.820 1.00 81.25 92 MET A N 1
ATOM 714 C CA . MET A 1 92 ? 13.120 -8.653 -12.632 1.00 81.25 92 MET A CA 1
ATOM 715 C C . MET A 1 92 ? 12.732 -7.305 -13.254 1.00 81.25 92 MET A C 1
ATOM 717 O O . MET A 1 92 ? 11.540 -7.032 -13.378 1.00 81.25 92 MET A O 1
ATOM 721 N N . TYR A 1 93 ? 13.704 -6.448 -13.586 1.00 79.81 93 TYR A N 1
ATOM 722 C CA . TYR A 1 93 ? 13.439 -5.091 -14.079 1.00 79.81 93 TYR A CA 1
ATOM 723 C C . TYR A 1 93 ? 14.315 -4.661 -15.262 1.00 79.81 93 TYR A C 1
ATOM 725 O O . TYR A 1 93 ? 13.867 -3.836 -16.051 1.00 79.81 93 TYR A O 1
ATOM 733 N N . ALA A 1 94 ? 15.528 -5.203 -15.409 1.00 80.50 94 ALA A N 1
ATOM 734 C CA . ALA A 1 94 ? 16.531 -4.794 -16.397 1.00 80.50 94 ALA A CA 1
ATOM 735 C C . ALA A 1 94 ? 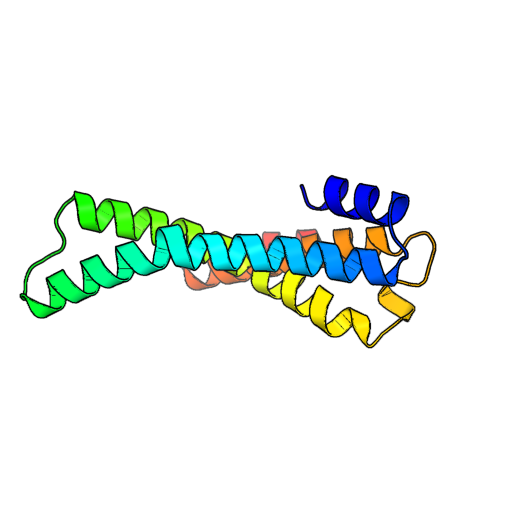16.240 -5.355 -17.801 1.00 80.50 94 ALA A C 1
ATOM 737 O O . ALA A 1 94 ? 17.040 -6.086 -18.385 1.00 80.50 94 ALA A O 1
ATOM 738 N N . HIS A 1 95 ? 15.049 -5.064 -18.312 1.00 80.50 95 HIS A N 1
ATOM 739 C CA . HIS A 1 95 ? 14.613 -5.374 -19.664 1.00 80.50 95 HIS A CA 1
ATOM 740 C C . HIS A 1 95 ? 13.524 -4.381 -20.084 1.00 80.50 95 HIS A C 1
ATOM 742 O O . HIS A 1 95 ? 12.765 -3.887 -19.250 1.00 80.50 95 HIS A O 1
ATOM 748 N N . GLU A 1 96 ? 13.369 -4.162 -21.393 1.00 76.12 96 GLU A N 1
ATOM 749 C CA . GLU A 1 96 ? 12.443 -3.166 -21.974 1.00 76.12 96 GLU A CA 1
ATOM 750 C C . GLU A 1 96 ? 10.984 -3.303 -21.493 1.00 76.12 96 GLU A C 1
ATOM 752 O O . GLU A 1 96 ? 10.191 -2.365 -21.527 1.00 76.12 96 GLU A O 1
ATOM 757 N N . LYS A 1 97 ? 10.616 -4.501 -21.029 1.00 78.44 97 LYS A N 1
ATOM 758 C CA . LYS A 1 97 ? 9.276 -4.859 -20.545 1.00 78.44 97 LYS A CA 1
ATOM 759 C C . LYS A 1 97 ? 9.192 -5.031 -19.020 1.00 78.44 97 LYS A C 1
ATOM 761 O O . LYS A 1 97 ? 8.221 -5.612 -18.543 1.00 78.44 97 LYS A O 1
ATOM 766 N N . GLY A 1 98 ? 10.172 -4.570 -18.240 1.00 78.12 98 GLY A N 1
ATOM 767 C CA . GLY A 1 98 ? 10.212 -4.779 -16.781 1.00 78.12 98 GLY A CA 1
ATOM 768 C C . GLY A 1 98 ? 9.029 -4.156 -16.038 1.00 78.12 98 GLY A C 1
ATOM 769 O O . GLY A 1 98 ? 8.534 -4.710 -15.056 1.00 78.12 98 GLY A O 1
ATOM 770 N N . TRP A 1 99 ? 8.454 -3.082 -16.579 1.00 78.81 99 TRP A N 1
ATOM 771 C CA . TRP A 1 99 ? 7.213 -2.503 -16.065 1.00 78.81 99 TRP A CA 1
ATOM 772 C C . TRP A 1 99 ? 6.020 -3.472 -16.121 1.00 78.81 99 TRP A C 1
ATOM 774 O O . TRP A 1 99 ? 5.147 -3.409 -15.254 1.00 78.81 99 TRP A O 1
ATOM 784 N N . LEU A 1 100 ? 5.978 -4.394 -17.095 1.00 83.56 100 LEU A N 1
ATOM 785 C CA . LEU A 1 100 ? 4.934 -5.420 -17.158 1.00 83.56 100 LEU A CA 1
ATOM 786 C C . LEU A 1 100 ? 5.075 -6.401 -16.000 1.00 83.56 100 LEU A C 1
ATOM 788 O O . LEU A 1 100 ? 4.067 -6.744 -15.392 1.00 83.56 100 LEU A O 1
ATOM 792 N N . VAL A 1 101 ? 6.300 -6.798 -15.643 1.00 84.94 101 VAL A N 1
ATOM 793 C CA . VAL A 1 101 ? 6.548 -7.674 -14.485 1.00 84.94 101 VAL A CA 1
ATOM 794 C C . VAL A 1 101 ? 5.959 -7.047 -13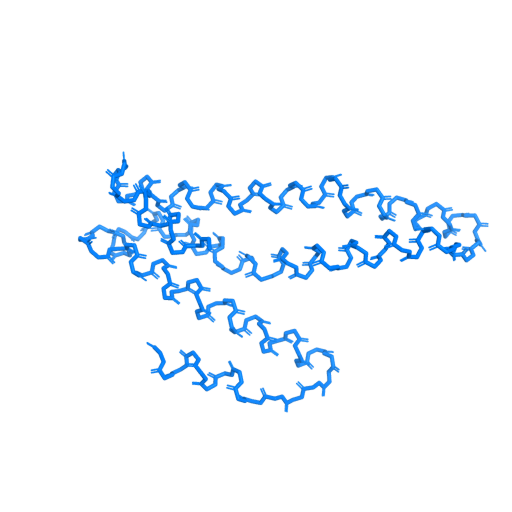.228 1.00 84.94 101 VAL A C 1
ATOM 796 O O . VAL A 1 101 ? 5.233 -7.707 -12.488 1.00 84.94 101 VAL A O 1
ATOM 799 N N . LEU A 1 102 ? 6.185 -5.749 -13.025 1.00 83.81 102 LEU A N 1
ATOM 800 C CA . LEU A 1 102 ? 5.631 -5.017 -11.890 1.00 83.81 102 LEU A CA 1
ATOM 801 C C . LEU A 1 102 ? 4.094 -4.994 -11.886 1.00 83.81 102 LEU A C 1
ATOM 803 O O . LEU A 1 102 ? 3.476 -5.184 -10.836 1.00 83.81 102 LEU A O 1
ATOM 807 N N . VAL A 1 103 ? 3.469 -4.810 -13.053 1.00 84.25 103 VAL A N 1
ATOM 808 C CA . VAL A 1 103 ? 2.005 -4.841 -13.202 1.00 84.25 103 VAL A CA 1
ATOM 809 C C . VAL A 1 103 ? 1.444 -6.239 -12.930 1.00 84.25 103 VAL A C 1
ATOM 811 O O . VAL A 1 103 ? 0.538 -6.369 -12.106 1.00 84.25 103 VAL A O 1
ATOM 814 N N . PHE A 1 104 ? 1.983 -7.279 -13.569 1.00 86.00 104 PHE A N 1
ATOM 815 C CA . PHE A 1 104 ? 1.517 -8.661 -13.414 1.00 86.00 104 PHE A CA 1
ATOM 816 C C . PHE A 1 104 ? 1.706 -9.154 -11.981 1.00 86.00 104 PHE A C 1
ATOM 818 O O . PHE A 1 104 ? 0.748 -9.613 -11.357 1.00 86.00 104 PHE A O 1
ATOM 825 N N . VAL A 1 105 ? 2.899 -8.976 -11.408 1.00 86.69 105 VAL A N 1
ATOM 826 C CA . VAL A 1 105 ? 3.165 -9.356 -10.015 1.00 86.69 105 VAL A CA 1
ATOM 827 C C . VAL A 1 105 ? 2.277 -8.557 -9.063 1.00 86.69 105 VAL A C 1
ATOM 829 O O . VAL A 1 105 ? 1.715 -9.133 -8.130 1.00 86.69 105 VAL A O 1
ATOM 832 N N . GLY A 1 106 ? 2.069 -7.260 -9.308 1.00 86.12 106 GLY A N 1
ATOM 833 C CA . GLY A 1 106 ? 1.141 -6.438 -8.531 1.00 86.12 106 GLY A CA 1
ATOM 834 C C . GLY A 1 106 ? -0.295 -6.976 -8.546 1.00 86.12 106 GLY A C 1
ATOM 835 O O . GLY A 1 106 ? -0.924 -7.089 -7.493 1.00 86.12 106 GLY A O 1
ATOM 836 N N . VAL A 1 107 ? -0.808 -7.368 -9.716 1.00 86.38 107 VAL A N 1
ATOM 837 C CA . VAL A 1 107 ? -2.155 -7.950 -9.864 1.00 86.38 107 VAL A CA 1
ATOM 838 C C . VAL A 1 107 ? -2.251 -9.318 -9.187 1.00 86.38 107 VAL A C 1
ATOM 840 O O . VAL A 1 107 ? -3.191 -9.551 -8.419 1.00 86.38 107 VAL A O 1
ATOM 843 N N . ILE A 1 108 ? -1.281 -10.205 -9.417 1.00 86.69 108 ILE A N 1
ATOM 844 C CA . ILE A 1 108 ? -1.250 -11.553 -8.832 1.00 86.69 108 ILE A CA 1
ATOM 845 C C . ILE A 1 108 ? -1.233 -11.457 -7.308 1.00 86.69 108 ILE A C 1
ATOM 847 O O . ILE A 1 108 ? -2.060 -12.069 -6.631 1.00 86.69 108 ILE A O 1
ATOM 851 N N . THR A 1 109 ? -0.336 -10.643 -6.756 1.00 87.44 109 THR A N 1
ATOM 852 C CA . THR A 1 109 ? -0.177 -10.504 -5.305 1.00 87.44 109 THR A CA 1
ATOM 853 C C . THR A 1 109 ? -1.385 -9.836 -4.644 1.00 87.44 109 THR A C 1
ATOM 855 O O . THR A 1 109 ? -1.835 -10.301 -3.591 1.00 87.44 109 THR A O 1
ATOM 858 N N . ALA A 1 110 ? -1.987 -8.818 -5.270 1.00 86.25 110 ALA A N 1
ATOM 859 C CA . ALA A 1 110 ? -3.223 -8.209 -4.779 1.00 86.25 110 ALA A CA 1
ATOM 860 C C . ALA A 1 110 ? -4.401 -9.199 -4.800 1.00 86.25 110 ALA A C 1
ATOM 862 O O . ALA A 1 110 ? -5.176 -9.268 -3.841 1.00 86.25 110 ALA A O 1
ATOM 863 N N . THR A 1 111 ? -4.515 -10.011 -5.852 1.00 84.38 111 THR A N 1
ATOM 864 C CA . THR A 1 111 ? -5.601 -10.993 -5.995 1.00 84.38 111 THR A CA 1
ATOM 865 C C . THR A 1 111 ? -5.421 -12.182 -5.051 1.00 84.38 111 THR A C 1
ATOM 867 O O . THR A 1 111 ? -6.375 -12.603 -4.392 1.00 84.38 111 THR A O 1
ATOM 870 N N . ALA A 1 112 ? -4.187 -12.663 -4.875 1.00 85.31 112 ALA A N 1
ATOM 871 C CA . ALA A 1 112 ? -3.857 -13.649 -3.850 1.00 85.31 112 ALA A CA 1
ATOM 872 C C . ALA A 1 112 ? -4.249 -13.129 -2.460 1.00 85.31 112 ALA A C 1
ATOM 874 O O . ALA A 1 112 ? -4.914 -13.829 -1.689 1.00 85.31 112 ALA A O 1
ATOM 875 N N . ARG A 1 113 ? -3.928 -11.863 -2.152 1.00 87.50 113 ARG A N 1
ATOM 876 C CA . ARG A 1 113 ? -4.345 -11.254 -0.886 1.00 87.50 113 ARG A CA 1
ATOM 877 C C . ARG A 1 113 ? -5.860 -11.124 -0.768 1.00 87.50 113 ARG A C 1
ATOM 879 O O . ARG A 1 113 ? -6.389 -11.372 0.316 1.00 87.50 113 ARG A O 1
ATOM 886 N N . HIS A 1 114 ? -6.559 -10.811 -1.859 1.00 85.75 114 HIS A N 1
ATOM 887 C CA . HIS A 1 114 ? -8.023 -10.785 -1.889 1.00 85.75 114 HIS A CA 1
ATOM 888 C C . HIS A 1 114 ? -8.609 -12.121 -1.441 1.00 85.75 114 HIS A C 1
ATOM 890 O O . HIS A 1 114 ? -9.446 -12.161 -0.539 1.00 85.75 114 HIS A O 1
ATOM 896 N N . TYR A 1 115 ? -8.120 -13.219 -2.018 1.00 82.94 115 TYR A N 1
ATOM 897 C CA . TYR A 1 115 ? -8.559 -14.555 -1.642 1.00 82.94 115 TYR A CA 1
ATOM 898 C C . TYR A 1 115 ? -8.336 -14.832 -0.152 1.00 82.94 115 TYR A C 1
ATOM 900 O O . TYR A 1 115 ? -9.260 -15.274 0.534 1.00 82.94 115 TYR A O 1
ATOM 908 N N . PHE A 1 116 ? -7.141 -14.539 0.374 1.00 84.25 116 PHE A N 1
ATOM 909 C CA . PHE A 1 116 ? -6.867 -14.753 1.793 1.00 84.25 116 PHE A CA 1
ATOM 910 C C . PHE A 1 116 ? -7.772 -13.899 2.681 1.00 84.25 116 PHE A C 1
ATOM 912 O O . PHE A 1 116 ? -8.303 -14.419 3.657 1.00 84.25 116 PHE A O 1
ATOM 919 N N . ASN A 1 117 ? -8.020 -12.634 2.346 1.00 84.81 117 ASN A N 1
ATOM 920 C CA . ASN A 1 117 ? -8.932 -11.785 3.119 1.00 84.81 117 ASN A CA 1
ATOM 921 C C . ASN A 1 117 ? -10.349 -12.377 3.175 1.00 84.81 117 ASN A C 1
ATOM 923 O O . ASN A 1 117 ? -10.931 -12.463 4.253 1.00 84.81 117 ASN A O 1
ATOM 927 N N . GLN A 1 118 ? -10.866 -12.870 2.046 1.00 83.06 118 GLN A N 1
ATOM 928 C CA . GLN A 1 118 ? -12.179 -13.523 1.994 1.00 83.06 118 GLN A CA 1
ATOM 929 C C . GLN A 1 118 ? -12.202 -14.845 2.774 1.00 83.06 118 GLN A C 1
ATOM 931 O O . GLN A 1 118 ? -13.166 -15.129 3.487 1.00 83.06 118 GLN A O 1
ATOM 936 N N . LYS A 1 119 ? -11.115 -15.624 2.707 1.00 81.38 119 LYS A N 1
ATOM 937 C CA . LYS A 1 119 ? -10.962 -16.871 3.465 1.00 81.38 119 LYS A CA 1
ATOM 938 C C . LYS A 1 119 ? -11.016 -16.632 4.979 1.00 81.38 119 LYS A C 1
ATOM 940 O O . LYS A 1 119 ? -11.686 -17.394 5.668 1.00 81.38 119 LYS A O 1
ATOM 945 N N . HIS A 1 120 ? -10.358 -15.586 5.492 1.00 81.25 120 HIS A N 1
ATOM 946 C CA . HIS A 1 120 ? -10.395 -15.240 6.924 1.00 81.25 120 HIS A CA 1
ATOM 947 C C . HIS A 1 120 ? -11.787 -14.787 7.392 1.00 81.25 120 HIS A C 1
ATOM 949 O O . HIS A 1 120 ? -12.112 -14.941 8.563 1.00 81.25 120 HIS A O 1
ATOM 955 N N . LEU A 1 121 ? -12.627 -14.287 6.481 1.00 78.31 121 LEU A N 1
ATOM 956 C CA . LEU A 1 121 ? -14.029 -13.943 6.743 1.00 78.31 121 LEU A CA 1
ATOM 957 C C . LEU A 1 121 ? -14.979 -15.154 6.633 1.00 78.31 121 LEU A C 1
ATOM 959 O O . LEU A 1 121 ? -16.193 -14.990 6.673 1.00 78.31 121 LEU A O 1
ATOM 963 N N . GLY A 1 122 ? -14.453 -16.372 6.457 1.00 75.00 122 GLY A N 1
ATOM 964 C CA . GLY A 1 122 ? -15.249 -17.596 6.298 1.00 75.00 122 GLY A CA 1
ATOM 965 C C . GLY A 1 122 ? -15.812 -17.806 4.886 1.00 75.00 122 GLY A C 1
ATOM 966 O O . GLY A 1 122 ? -16.389 -18.855 4.597 1.00 75.00 122 GLY A O 1
ATOM 967 N N . HIS A 1 123 ? -15.602 -16.864 3.964 1.00 72.44 123 HIS A N 1
ATOM 968 C CA . HIS A 1 123 ? -16.047 -16.976 2.579 1.00 72.44 123 HIS A CA 1
ATOM 969 C C . HIS A 1 123 ? -15.022 -17.747 1.733 1.00 72.44 123 HIS A C 1
ATOM 971 O O . HIS A 1 123 ? -14.059 -17.189 1.203 1.00 72.44 123 HIS A O 1
ATOM 977 N N . LYS A 1 124 ? -15.245 -19.053 1.547 1.00 63.75 124 LYS A N 1
ATOM 978 C CA . LYS A 1 124 ? -14.431 -19.895 0.654 1.00 63.75 124 LYS A CA 1
ATOM 979 C C . LYS A 1 124 ? -14.876 -19.721 -0.804 1.00 63.75 124 LYS A C 1
ATOM 981 O O . LYS A 1 124 ? -15.685 -20.490 -1.311 1.00 63.75 124 LYS A O 1
ATOM 986 N N . LYS A 1 125 ? -14.355 -18.699 -1.489 1.00 64.56 125 LYS A N 1
ATOM 987 C CA . LYS A 1 125 ? -14.568 -18.479 -2.934 1.00 64.56 125 LYS A CA 1
ATOM 988 C C . LYS A 1 125 ? -13.273 -18.786 -3.714 1.00 64.56 125 LYS A C 1
ATOM 990 O O . LYS A 1 125 ? -12.502 -17.864 -3.972 1.00 64.56 125 LYS A O 1
ATOM 995 N N . PRO A 1 126 ? -13.017 -20.053 -4.111 1.00 63.53 126 PRO A N 1
ATOM 996 C CA . PRO A 1 126 ? -11.760 -20.471 -4.761 1.00 63.53 126 PRO A CA 1
ATOM 997 C C . PRO A 1 126 ? -11.507 -19.798 -6.119 1.00 63.53 126 PRO A C 1
ATOM 999 O O . PRO A 1 126 ? -10.372 -19.713 -6.571 1.00 63.53 126 PRO A O 1
ATOM 1002 N N . ARG A 1 127 ? -12.554 -19.236 -6.732 1.00 60.84 127 ARG A N 1
ATOM 1003 C CA . ARG A 1 127 ? -12.527 -18.495 -8.005 1.00 60.84 127 ARG A CA 1
ATOM 1004 C C . ARG A 1 127 ? -11.467 -17.384 -8.033 1.00 60.84 127 ARG A C 1
ATOM 1006 O O . ARG A 1 127 ? -10.869 -17.143 -9.073 1.00 60.84 127 ARG A O 1
ATOM 1013 N N . TYR A 1 128 ? -11.197 -16.745 -6.892 1.00 61.88 128 TYR A N 1
ATOM 1014 C CA . TYR A 1 128 ? -10.199 -15.676 -6.790 1.00 61.88 128 TYR A CA 1
ATOM 1015 C C . TYR A 1 128 ? -8.743 -16.168 -6.845 1.00 61.88 128 TYR A C 1
ATOM 1017 O O . TYR A 1 128 ? -7.862 -15.357 -7.078 1.00 61.88 128 TYR A O 1
ATOM 1025 N N . LEU A 1 129 ? -8.470 -17.465 -6.664 1.00 62.00 129 LEU A N 1
ATOM 1026 C CA . LEU A 1 129 ? -7.141 -18.043 -6.925 1.00 62.00 129 LEU A CA 1
ATOM 1027 C C . LEU A 1 129 ? -6.965 -18.465 -8.384 1.00 62.00 129 LEU A C 1
ATOM 1029 O O . LEU A 1 129 ? -5.852 -18.463 -8.890 1.00 62.00 129 LEU A O 1
ATOM 1033 N N . VAL A 1 130 ? -8.062 -18.812 -9.059 1.00 61.38 130 VAL A N 1
ATOM 1034 C CA . VAL A 1 130 ? -8.030 -19.308 -10.440 1.00 61.38 130 VAL A CA 1
ATOM 1035 C C . VAL A 1 130 ? -7.778 -18.171 -11.435 1.00 61.38 130 VAL A C 1
ATOM 1037 O O . VAL A 1 130 ? -7.020 -18.347 -12.376 1.00 61.38 130 VAL A O 1
ATOM 1040 N N . ILE A 1 131 ? -8.342 -16.982 -11.196 1.00 61.88 131 ILE A N 1
ATOM 1041 C CA . ILE A 1 131 ? -8.146 -15.798 -12.053 1.00 61.88 131 ILE A CA 1
ATOM 1042 C C . ILE A 1 131 ? -6.659 -15.413 -12.214 1.00 61.88 131 ILE A C 1
ATOM 1044 O O . ILE A 1 131 ? -6.224 -15.294 -13.352 1.00 61.88 131 ILE A O 1
ATOM 1048 N N . PRO A 1 132 ? -5.854 -15.253 -11.144 1.00 56.38 132 PRO A N 1
ATOM 1049 C CA . PRO A 1 132 ? -4.433 -14.931 -11.278 1.00 56.38 132 PRO A CA 1
ATOM 1050 C C . PRO A 1 132 ? -3.563 -16.117 -11.718 1.00 56.38 132 PRO A C 1
ATOM 1052 O O . PRO A 1 132 ? -2.408 -15.900 -12.043 1.00 56.38 132 PRO A O 1
ATOM 1055 N N . ALA A 1 133 ? -4.076 -17.353 -11.703 1.00 58.00 133 ALA A N 1
ATOM 1056 C CA . ALA A 1 133 ? -3.348 -18.528 -12.193 1.00 58.00 133 ALA A CA 1
ATOM 1057 C C . ALA A 1 133 ? -3.481 -18.730 -13.715 1.00 58.00 133 ALA A C 1
ATOM 1059 O O . ALA A 1 133 ? -2.723 -19.502 -14.294 1.00 58.00 133 ALA A O 1
ATOM 1060 N N . ILE A 1 134 ? -4.463 -18.073 -14.343 1.00 55.00 134 ILE A N 1
ATOM 1061 C CA . ILE A 1 134 ? -4.712 -18.101 -15.795 1.00 55.00 134 ILE A CA 1
ATOM 1062 C C . ILE A 1 134 ? -4.099 -16.867 -16.493 1.00 55.00 134 ILE A C 1
ATOM 1064 O O . ILE A 1 134 ? -3.958 -16.863 -17.714 1.00 55.00 134 ILE A O 1
ATOM 1068 N N . LEU A 1 135 ? -3.756 -15.830 -15.722 1.00 49.19 135 LEU A N 1
ATOM 1069 C CA . LEU A 1 135 ? -3.231 -14.537 -16.172 1.00 49.19 135 LEU A CA 1
ATOM 1070 C C . LEU A 1 135 ? -1.700 -14.542 -16.222 1.00 49.19 135 LEU A C 1
ATOM 1072 O O . LEU A 1 135 ? -1.158 -13.930 -17.166 1.00 49.19 135 LEU A O 1
#

Foldseek 3Di:
DLLCLLVVLVVPHPQLVSLVVSLVVLVVLLVCLCPVQQVVLVVLCVVCVVVVHDDDPVSVVSNVSNVVSVLVNLLSPQLNVCSVCCSVPCVCGVDPCNSVSSVLSSQLSSLVSVCVVCVVVVNNDCVSNVVSVVD

Organism: NCBI:txid412755

Secondary structure (DSSP, 8-state):
-HHHHHHHHHHHS-HHHHHHHHHHHHHHHHHHHIIIIIHHHHHHHHHHHHTTPPP-HHHHHHHHHHHHHHHHHHHHHHHHHHHHHGGG-GGGTSSTTHHHHHHHHHHHHHHHHHHHHHHHTT---THHHHHHHH-

Radius of gyration: 18.3 Å; Cα contacts (8 Å, |Δi|>4): 119; chains: 1; bounding box: 40×31×53 Å